Protein AF-A0A516NTL3-F1 (afdb_monomer_lite)

Secondary structure (DSSP, 8-state):
--HHHHHHHHHHHHHHHHHHHHHHHH--HHHHHHHHHHHHHHHHHHHTSTTHHHHHHHHHHHHHHHH-HHHHHHHHHHHHHTHHHHHHTT--HHHHHHHHHHHHHHHHHHHHHHHH--TT--------

pLDDT: mean 85.83, std 13.63, range [46.53, 97.56]

Radius of gyration: 18.34 Å; chains: 1; bounding box: 53×50×44 Å

Foldseek 3Di:
DDPVVLVVLLVVVLVLLVLVVCCVPPDDPVSVVVSVVSSVVSLVVCCVDPNVVLNVLLVVLLVCCQPPVVVLVVVLVVCVVPVVVVVVVVCDVSSVVSNVSSNVSSVVVVVVVVVVCPPPPDPPPPDD

Structure (mmCIF, N/CA/C/O backbone):
data_AF-A0A516NTL3-F1
#
_entry.id   AF-A0A516NTL3-F1
#
loop_
_atom_site.group_PDB
_atom_site.id
_atom_site.type_symbol
_atom_site.label_atom_id
_atom_site.label_alt_id
_atom_site.label_comp_id
_atom_site.label_asym_id
_atom_site.label_entity_id
_atom_site.label_seq_id
_atom_site.pdbx_PDB_ins_code
_atom_site.Cartn_x
_atom_site.Cartn_y
_atom_site.Cartn_z
_atom_site.occupancy
_atom_site.B_iso_or_equiv
_atom_site.auth_seq_id
_atom_site.auth_comp_id
_atom_site.auth_asym_id
_atom_site.auth_atom_id
_atom_site.pdbx_PDB_model_num
ATOM 1 N N . MET A 1 1 ? 10.609 -13.258 -0.586 1.00 82.44 1 MET A N 1
ATOM 2 C CA . MET A 1 1 ? 9.513 -13.632 0.333 1.00 82.44 1 MET A CA 1
ATOM 3 C C . MET A 1 1 ? 8.783 -14.843 -0.236 1.00 82.44 1 MET A C 1
ATOM 5 O O . MET A 1 1 ? 8.655 -14.922 -1.454 1.00 82.44 1 MET A O 1
ATOM 9 N N . HIS A 1 2 ? 8.363 -15.790 0.608 1.00 89.94 2 HIS A N 1
ATOM 10 C CA . HIS A 1 2 ? 7.511 -16.909 0.183 1.00 89.94 2 HIS A CA 1
ATOM 11 C C . HIS A 1 2 ? 6.062 -16.446 0.020 1.00 89.94 2 HIS A C 1
ATOM 13 O O . HIS A 1 2 ? 5.616 -15.576 0.761 1.00 89.94 2 HIS A O 1
ATOM 19 N N . HIS A 1 3 ? 5.329 -17.058 -0.908 1.00 88.25 3 HIS A N 1
ATOM 20 C CA . HIS A 1 3 ? 3.958 -16.664 -1.230 1.00 88.25 3 HIS A CA 1
ATOM 21 C C . HIS A 1 3 ? 3.035 -16.619 0.000 1.00 88.25 3 HIS A C 1
ATOM 23 O O . HIS A 1 3 ? 2.374 -15.615 0.213 1.00 88.25 3 HIS A O 1
ATOM 29 N N . GLU A 1 4 ? 3.092 -17.624 0.878 1.00 90.19 4 GLU A N 1
ATOM 30 C CA . GLU A 1 4 ? 2.285 -17.668 2.111 1.00 90.19 4 GLU A CA 1
ATOM 31 C C . GLU A 1 4 ? 2.557 -16.483 3.053 1.00 90.19 4 GLU A C 1
ATOM 33 O O . GLU A 1 4 ? 1.643 -15.939 3.667 1.00 90.19 4 GLU A O 1
ATOM 38 N N . HIS A 1 5 ? 3.818 -16.045 3.151 1.00 91.12 5 HIS A N 1
ATOM 39 C CA . HIS A 1 5 ? 4.187 -14.900 3.987 1.00 91.12 5 HIS A CA 1
ATOM 40 C C . HIS A 1 5 ? 3.707 -13.587 3.370 1.00 91.12 5 HIS A C 1
ATOM 42 O O . HIS A 1 5 ? 3.307 -12.678 4.091 1.00 91.12 5 HIS A O 1
ATOM 48 N N . GLU A 1 6 ? 3.729 -13.497 2.040 1.00 92.44 6 GLU A N 1
ATOM 49 C CA . GLU A 1 6 ? 3.162 -12.365 1.316 1.00 92.44 6 GLU A CA 1
ATOM 50 C C . GLU A 1 6 ? 1.653 -12.275 1.535 1.00 92.44 6 GLU A C 1
ATOM 52 O O . GLU A 1 6 ? 1.142 -11.206 1.851 1.00 92.44 6 GLU A O 1
ATOM 57 N N . GLU A 1 7 ? 0.933 -13.387 1.393 1.00 91.94 7 GLU A N 1
ATOM 58 C CA . GLU A 1 7 ? -0.515 -13.423 1.584 1.00 91.94 7 GLU A CA 1
ATOM 59 C C . GLU A 1 7 ? -0.908 -13.057 3.015 1.00 91.94 7 GLU A C 1
ATOM 61 O O . GLU A 1 7 ? -1.791 -12.220 3.197 1.00 91.94 7 GLU A O 1
ATOM 66 N N . ALA A 1 8 ? -0.210 -13.601 4.019 1.00 93.00 8 ALA A N 1
ATOM 67 C CA . ALA A 1 8 ? -0.429 -13.248 5.419 1.00 93.00 8 ALA A CA 1
ATOM 68 C C . ALA A 1 8 ? -0.203 -11.749 5.669 1.00 93.00 8 ALA A C 1
ATOM 70 O O . ALA A 1 8 ? -1.061 -11.080 6.238 1.00 93.00 8 ALA A O 1
ATOM 71 N N . MET A 1 9 ? 0.911 -11.201 5.173 1.00 93.88 9 MET A N 1
ATOM 72 C CA . MET A 1 9 ? 1.222 -9.775 5.281 1.00 93.88 9 MET A CA 1
ATOM 73 C C . MET A 1 9 ? 0.124 -8.909 4.650 1.00 93.88 9 MET A C 1
ATOM 75 O O . MET A 1 9 ? -0.340 -7.937 5.242 1.00 93.88 9 MET A O 1
ATOM 79 N N . ARG A 1 10 ? -0.319 -9.264 3.442 1.00 92.69 10 ARG A N 1
ATOM 80 C CA . ARG A 1 10 ? -1.335 -8.508 2.703 1.00 92.69 10 ARG A CA 1
ATOM 81 C C . ARG A 1 10 ? -2.717 -8.608 3.354 1.00 92.69 10 ARG A C 1
ATOM 83 O O . ARG A 1 10 ? -3.443 -7.611 3.366 1.00 92.69 10 ARG A O 1
ATOM 90 N N . ALA A 1 11 ? -3.085 -9.766 3.894 1.00 93.25 11 ALA A N 1
ATOM 91 C CA . ALA A 1 11 ? -4.332 -9.942 4.634 1.00 93.25 11 ALA A CA 1
ATOM 92 C C . ALA A 1 11 ? -4.341 -9.069 5.895 1.00 93.25 11 ALA A C 1
ATOM 94 O O . ALA A 1 11 ? -5.235 -8.246 6.069 1.00 93.25 11 ALA A O 1
ATOM 95 N N . GLU A 1 12 ? -3.283 -9.150 6.701 1.00 93.25 12 GLU A N 1
ATOM 96 C CA . GLU A 1 12 ? -3.182 -8.383 7.943 1.00 93.25 12 GLU A CA 1
ATOM 97 C C . GLU A 1 12 ? -3.095 -6.873 7.706 1.00 93.25 12 GLU A C 1
ATOM 99 O O . GLU A 1 12 ? -3.652 -6.099 8.482 1.00 93.25 12 GLU A O 1
ATOM 104 N N . PHE A 1 13 ? -2.470 -6.432 6.610 1.00 92.25 13 PHE A N 1
ATOM 105 C CA . PHE A 1 13 ? -2.524 -5.029 6.201 1.00 92.25 13 PHE A CA 1
ATOM 106 C C . PHE A 1 13 ? -3.964 -4.568 5.945 1.00 92.25 13 PHE A C 1
ATOM 108 O O . PHE A 1 13 ? -4.373 -3.502 6.402 1.00 92.25 13 PHE A O 1
ATOM 115 N N . SER A 1 14 ? -4.751 -5.383 5.238 1.00 91.75 14 SER A N 1
ATOM 116 C CA . SER A 1 14 ? -6.156 -5.070 4.953 1.00 91.75 14 SER A CA 1
ATOM 117 C C . SER A 1 14 ? -6.972 -4.989 6.246 1.00 91.75 14 SER A C 1
ATOM 119 O O . SER A 1 14 ? -7.752 -4.051 6.416 1.00 91.75 14 SER A O 1
ATOM 121 N N . ASP A 1 15 ? -6.723 -5.901 7.189 1.00 89.44 15 ASP A N 1
ATOM 122 C CA . ASP A 1 15 ? -7.352 -5.893 8.512 1.00 89.44 15 ASP A CA 1
ATOM 123 C C . ASP A 1 15 ? -6.973 -4.643 9.321 1.00 89.44 15 ASP A C 1
ATOM 125 O O . ASP A 1 15 ? -7.845 -4.021 9.930 1.00 89.44 15 ASP A O 1
ATOM 129 N N . CYS A 1 16 ? -5.702 -4.217 9.292 1.00 86.69 16 CYS A N 1
ATOM 130 C CA . CYS A 1 16 ? -5.252 -2.989 9.960 1.00 86.69 16 CYS A CA 1
ATOM 131 C C . CYS A 1 16 ? -6.024 -1.758 9.471 1.00 86.69 16 CYS A C 1
ATOM 133 O O . CYS A 1 16 ? -6.473 -0.936 10.278 1.00 86.69 16 CYS A O 1
ATOM 135 N N . ILE A 1 17 ? -6.187 -1.624 8.152 1.00 87.12 17 ILE A N 1
ATOM 136 C CA . ILE A 1 17 ? -6.899 -0.485 7.567 1.00 87.12 17 ILE A CA 1
ATOM 137 C C . ILE A 1 17 ? -8.401 -0.567 7.859 1.00 87.12 17 ILE A C 1
ATOM 139 O O . ILE A 1 17 ? -8.995 0.432 8.263 1.00 87.12 17 ILE A O 1
ATOM 143 N N . ALA A 1 18 ? -9.009 -1.752 7.751 1.00 85.31 18 ALA A N 1
ATOM 144 C CA . ALA A 1 18 ? -10.419 -1.950 8.079 1.00 85.31 18 ALA A CA 1
ATOM 145 C C . ALA A 1 18 ? -10.731 -1.599 9.547 1.00 85.31 18 ALA A C 1
ATOM 147 O O . ALA A 1 18 ? -11.709 -0.900 9.824 1.00 85.31 18 ALA A O 1
ATOM 148 N N . LEU A 1 19 ? -9.871 -2.018 10.483 1.00 83.31 19 LEU A N 1
ATOM 149 C CA . LEU A 1 19 ? -9.974 -1.656 11.900 1.00 83.31 19 LEU A CA 1
ATOM 150 C C . LEU A 1 19 ? -9.827 -0.142 12.107 1.00 83.31 19 LEU A C 1
ATOM 152 O O . LEU A 1 19 ? -10.618 0.464 12.831 1.00 83.31 19 LEU A O 1
ATOM 156 N N . SER A 1 20 ? -8.878 0.488 11.412 1.00 77.44 20 SER A N 1
ATOM 157 C CA . SER A 1 20 ? -8.673 1.943 11.466 1.00 77.44 20 SER A CA 1
ATOM 158 C C . SER A 1 20 ? -9.860 2.739 10.901 1.00 77.44 20 SER A C 1
ATOM 160 O O . SER A 1 20 ? -10.123 3.862 11.323 1.00 77.44 20 SER A O 1
ATOM 162 N N . TRP A 1 21 ? -10.625 2.184 9.959 1.00 76.81 21 TRP A N 1
ATOM 163 C CA . TRP A 1 21 ? -11.870 2.815 9.501 1.00 76.81 21 TRP A CA 1
ATOM 164 C C . TRP A 1 21 ? -13.027 2.607 10.468 1.00 76.81 21 TRP A C 1
ATOM 166 O O . TRP A 1 21 ? -13.893 3.478 10.582 1.00 76.81 21 TRP A O 1
ATOM 176 N N . HIS A 1 22 ? -13.064 1.463 11.153 1.00 72.38 22 HIS A N 1
ATOM 177 C CA . HIS A 1 22 ? -14.077 1.200 12.166 1.00 72.38 22 HIS A CA 1
ATOM 178 C C . HIS A 1 22 ? -14.017 2.250 13.285 1.00 72.38 22 HIS A C 1
ATOM 180 O O . HIS A 1 22 ? -15.063 2.780 13.669 1.00 72.38 22 HIS A O 1
ATOM 186 N N . THR A 1 23 ? -12.814 2.633 13.738 1.00 72.56 23 THR A N 1
ATOM 187 C CA . THR A 1 23 ? -12.657 3.731 14.710 1.00 72.56 23 THR A CA 1
ATOM 188 C C . THR A 1 23 ? -13.150 5.063 14.165 1.00 72.56 23 THR A C 1
ATOM 190 O O . THR A 1 23 ? -13.938 5.741 14.818 1.00 72.56 23 THR A O 1
ATOM 193 N N . MET A 1 24 ? -12.775 5.419 12.932 1.00 68.31 24 MET A N 1
ATOM 194 C CA . MET A 1 24 ? -13.207 6.680 12.317 1.00 68.31 24 MET A CA 1
ATOM 195 C C . MET A 1 24 ? -14.738 6.810 12.224 1.00 68.31 24 MET A C 1
ATOM 197 O O . MET A 1 24 ? -15.265 7.922 12.249 1.00 68.31 24 MET A O 1
ATOM 201 N N . ARG A 1 25 ? -15.465 5.692 12.106 1.00 68.31 25 ARG A N 1
ATOM 202 C CA . ARG A 1 25 ? -16.919 5.692 11.890 1.00 68.31 25 ARG A CA 1
ATOM 203 C C . ARG A 1 25 ? -17.763 5.481 13.142 1.00 68.31 25 ARG A C 1
ATOM 205 O O . ARG A 1 25 ? -18.878 6.002 13.185 1.00 68.31 25 ARG A O 1
ATOM 212 N N . HIS A 1 26 ? -17.304 4.677 14.103 1.00 64.44 26 HIS A N 1
ATOM 213 C CA . HIS A 1 26 ? -18.215 4.067 15.078 1.00 64.44 26 HIS A CA 1
ATOM 214 C C . HIS A 1 26 ? -17.701 3.985 16.526 1.00 64.44 26 HIS A C 1
ATOM 216 O O . HIS A 1 26 ? -18.455 3.501 17.369 1.00 64.44 26 HIS A O 1
ATOM 222 N N . SER A 1 27 ? -16.480 4.425 16.856 1.00 62.03 27 SER A N 1
ATOM 223 C CA . SER A 1 27 ? -15.888 4.087 18.162 1.00 62.03 27 SER A CA 1
ATOM 224 C C . SER A 1 27 ? -16.119 5.098 19.291 1.00 62.03 27 SER A C 1
ATOM 226 O O . SER A 1 27 ? -16.145 6.317 19.105 1.00 62.03 27 SER A O 1
ATOM 228 N N . THR A 1 28 ? -16.232 4.555 20.508 1.00 62.56 28 THR A N 1
ATOM 229 C CA . THR A 1 28 ? -15.981 5.280 21.761 1.00 62.56 28 THR A CA 1
ATOM 230 C C . THR A 1 28 ? -14.470 5.343 22.047 1.00 62.56 28 THR A C 1
ATOM 232 O O . THR A 1 28 ? -13.683 4.663 21.395 1.00 62.56 28 THR A O 1
ATOM 235 N N . THR A 1 29 ? -14.023 6.145 23.023 1.00 65.38 29 THR A N 1
ATOM 236 C CA . THR A 1 29 ? -12.584 6.307 23.332 1.00 65.38 29 THR A CA 1
ATOM 237 C C . THR A 1 29 ? -11.874 4.989 23.676 1.00 65.38 29 THR A C 1
ATOM 239 O O . THR A 1 29 ? -10.740 4.799 23.255 1.00 65.38 29 THR A O 1
ATOM 242 N N . ILE A 1 30 ? -12.538 4.067 24.384 1.00 63.19 30 ILE A N 1
ATOM 243 C CA . ILE A 1 30 ? -11.951 2.777 24.798 1.00 63.19 30 ILE A CA 1
ATOM 244 C C . ILE A 1 30 ? -11.752 1.847 23.591 1.00 63.19 30 ILE A C 1
ATOM 246 O O . ILE A 1 30 ? -10.699 1.229 23.460 1.00 63.19 30 ILE A O 1
ATOM 250 N N . ASP A 1 31 ? -12.721 1.811 22.674 1.00 74.56 31 ASP A N 1
ATOM 251 C CA . ASP A 1 31 ? -12.628 1.022 21.438 1.00 74.56 31 ASP A CA 1
ATOM 252 C C . ASP A 1 31 ? -11.483 1.522 20.532 1.00 74.56 31 ASP A C 1
ATOM 254 O O . ASP A 1 31 ? -10.850 0.743 19.820 1.00 74.56 31 ASP A O 1
ATOM 258 N N . THR A 1 32 ? -11.188 2.828 20.566 1.00 77.00 32 THR A N 1
ATOM 259 C CA . THR A 1 32 ? -10.079 3.424 19.807 1.00 77.00 32 THR A CA 1
ATOM 260 C C . THR A 1 32 ? -8.715 2.968 20.328 1.00 77.00 32 THR A C 1
ATOM 262 O O . THR A 1 32 ? -7.859 2.609 19.520 1.00 77.00 32 THR A O 1
ATOM 265 N N . ASP A 1 33 ? -8.512 2.927 21.648 1.00 81.62 33 ASP A N 1
ATOM 266 C CA . ASP A 1 33 ? -7.234 2.508 22.242 1.00 81.62 33 ASP A CA 1
ATOM 267 C C . ASP A 1 33 ? -6.928 1.026 21.964 1.00 81.62 33 ASP A C 1
ATOM 269 O O . ASP A 1 33 ? -5.790 0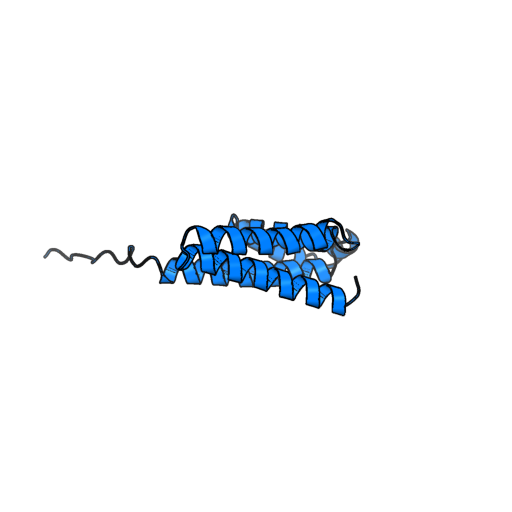.680 21.636 1.00 81.62 33 ASP A O 1
ATOM 273 N N . GLU A 1 34 ? -7.937 0.150 22.029 1.00 82.31 34 GLU A N 1
ATOM 274 C CA . GLU A 1 34 ? -7.782 -1.277 21.717 1.00 82.31 34 GLU A CA 1
ATOM 275 C C . GLU A 1 34 ? -7.431 -1.499 20.239 1.00 82.31 34 GLU A C 1
ATOM 277 O O . GLU A 1 34 ? -6.507 -2.250 19.912 1.00 82.31 34 GLU A O 1
ATOM 282 N N . ILE A 1 35 ? -8.110 -0.789 19.335 1.00 81.75 35 ILE A N 1
ATOM 283 C CA . ILE A 1 35 ? -7.821 -0.865 17.901 1.00 81.75 35 ILE A CA 1
ATOM 284 C C . ILE A 1 35 ? -6.418 -0.329 17.597 1.00 81.75 35 ILE A C 1
ATOM 286 O O . ILE A 1 35 ? -5.674 -0.953 16.838 1.00 81.75 35 ILE A O 1
ATOM 290 N N . HIS A 1 36 ? -6.013 0.778 18.222 1.00 82.56 36 HIS A N 1
ATOM 291 C CA . HIS A 1 36 ? -4.666 1.325 18.064 1.00 82.56 36 HIS A CA 1
ATOM 292 C C . HIS A 1 36 ? -3.597 0.352 18.572 1.00 82.56 36 HIS A C 1
ATOM 294 O O . HIS A 1 36 ? -2.585 0.148 17.899 1.00 82.56 36 HIS A O 1
ATOM 300 N N . ALA A 1 37 ? -3.824 -0.286 19.725 1.00 86.50 37 ALA A N 1
ATOM 301 C CA . ALA A 1 37 ? -2.922 -1.303 20.253 1.00 86.50 37 ALA A CA 1
ATOM 302 C C . ALA A 1 37 ? -2.780 -2.485 19.283 1.00 86.50 37 ALA A C 1
ATOM 3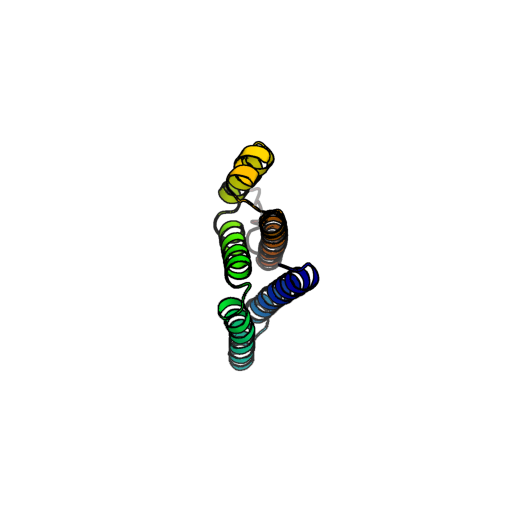04 O O . ALA A 1 37 ? -1.663 -2.941 19.035 1.00 86.50 37 ALA A O 1
ATOM 305 N N . ARG A 1 38 ? -3.889 -2.933 18.680 1.00 86.19 38 ARG A N 1
ATOM 306 C CA . ARG A 1 38 ? -3.891 -4.050 17.730 1.00 86.19 38 ARG A CA 1
ATOM 307 C C . ARG A 1 38 ? -3.175 -3.723 16.420 1.00 86.19 38 ARG A C 1
ATOM 309 O O . ARG A 1 38 ? -2.384 -4.530 15.940 1.00 86.19 38 ARG A O 1
ATOM 316 N N . VAL A 1 39 ? -3.414 -2.537 15.861 1.00 86.44 39 VAL A N 1
ATOM 317 C CA . VAL A 1 39 ? -2.704 -2.064 14.661 1.00 86.44 39 VAL A CA 1
ATOM 318 C C . VAL A 1 39 ? -1.203 -1.950 14.940 1.00 86.44 39 VAL A C 1
ATOM 320 O O . VAL A 1 39 ? -0.396 -2.411 14.136 1.00 86.44 39 VAL A O 1
ATOM 323 N N . ASN A 1 40 ? -0.820 -1.412 16.101 1.00 87.50 40 ASN A N 1
ATOM 324 C CA . ASN A 1 40 ? 0.584 -1.300 16.495 1.00 87.50 40 ASN A CA 1
ATOM 325 C C . ASN A 1 40 ? 1.249 -2.673 16.699 1.00 87.50 40 ASN A C 1
ATOM 327 O O . ASN A 1 40 ? 2.403 -2.852 16.327 1.00 87.50 40 ASN A O 1
ATOM 331 N N . GLU A 1 41 ? 0.539 -3.662 17.250 1.00 89.94 41 GLU A N 1
ATOM 332 C CA . GLU A 1 41 ? 1.047 -5.035 17.379 1.00 89.94 41 GLU A CA 1
ATOM 333 C C . GLU A 1 41 ? 1.393 -5.640 16.008 1.00 89.94 41 GLU A C 1
ATOM 335 O O . GLU A 1 41 ? 2.478 -6.202 15.830 1.00 89.94 41 GLU A O 1
ATOM 340 N N . TYR A 1 42 ? 0.498 -5.492 15.026 1.00 86.56 42 TYR A N 1
ATOM 341 C CA . TYR A 1 42 ? 0.738 -5.964 13.664 1.00 86.56 42 TYR A CA 1
ATOM 342 C C . TYR A 1 42 ? 1.906 -5.234 12.999 1.00 86.56 42 TYR A C 1
ATOM 344 O O . TYR A 1 42 ? 2.794 -5.888 12.446 1.00 86.56 42 TYR A O 1
ATOM 352 N N . ASP A 1 43 ? 1.944 -3.907 13.111 1.00 88.25 43 ASP A N 1
ATOM 353 C CA . ASP A 1 43 ? 3.009 -3.082 12.544 1.00 88.25 43 ASP A CA 1
ATOM 354 C C . ASP A 1 43 ? 4.381 -3.444 13.139 1.00 88.25 43 ASP A C 1
ATOM 356 O O . ASP A 1 43 ? 5.320 -3.755 12.405 1.00 88.25 43 ASP A O 1
ATOM 360 N N . GLN A 1 44 ? 4.484 -3.544 14.469 1.00 90.44 44 GLN A N 1
ATOM 361 C CA . GLN A 1 44 ? 5.713 -3.946 15.164 1.00 90.44 44 GLN A CA 1
ATOM 362 C C . GLN A 1 44 ? 6.199 -5.334 14.745 1.00 90.44 44 GLN A C 1
ATOM 364 O O . GLN A 1 44 ? 7.398 -5.545 14.527 1.00 90.44 44 GLN A O 1
ATOM 369 N N . ARG A 1 45 ? 5.286 -6.302 14.617 1.00 92.88 45 ARG A N 1
ATOM 370 C CA . ARG A 1 45 ? 5.645 -7.673 14.238 1.00 92.88 45 ARG A CA 1
ATOM 371 C C . ARG A 1 45 ? 6.237 -7.737 12.832 1.00 92.88 45 ARG A C 1
ATOM 373 O O . ARG A 1 45 ? 7.241 -8.420 12.633 1.00 92.88 45 ARG A O 1
ATOM 380 N N . TRP A 1 46 ? 5.655 -7.031 11.865 1.00 93.62 46 TRP A N 1
ATOM 381 C CA . TRP A 1 46 ? 6.183 -7.027 10.500 1.00 93.62 46 TRP A CA 1
ATOM 382 C C . TRP A 1 46 ? 7.453 -6.191 10.362 1.00 93.62 46 TRP A C 1
ATOM 384 O O . TRP A 1 46 ? 8.387 -6.627 9.689 1.00 93.62 46 TRP A O 1
ATOM 394 N N . GLN A 1 47 ? 7.537 -5.047 11.047 1.00 91.31 47 GLN A N 1
ATOM 395 C CA . GLN A 1 47 ? 8.725 -4.187 11.030 1.00 91.31 47 GLN A CA 1
ATOM 396 C C . GLN A 1 47 ? 9.954 -4.825 11.687 1.00 91.31 47 GLN A C 1
ATOM 398 O O . GLN A 1 47 ? 11.079 -4.565 11.264 1.00 91.31 47 GLN A O 1
ATOM 403 N N . SER A 1 48 ? 9.764 -5.663 12.707 1.00 91.62 48 SER A N 1
ATOM 404 C CA . SER A 1 48 ? 10.863 -6.394 13.359 1.00 91.62 48 SER A CA 1
ATOM 405 C C . SER A 1 48 ? 11.211 -7.721 12.670 1.00 91.62 48 SER A C 1
ATOM 407 O O . SER A 1 48 ? 12.222 -8.345 12.999 1.00 91.62 48 SER A O 1
ATOM 409 N N . GLY A 1 49 ? 10.392 -8.158 11.710 1.00 91.19 49 GLY A N 1
ATOM 410 C CA . GLY A 1 49 ? 10.533 -9.435 11.020 1.00 91.19 49 GLY A CA 1
ATOM 411 C C . GLY A 1 49 ? 11.440 -9.406 9.779 1.00 91.19 49 GLY A C 1
ATOM 412 O O . GLY A 1 49 ? 11.876 -8.352 9.313 1.00 91.19 49 GLY A O 1
ATOM 413 N N . PRO A 1 50 ? 11.680 -10.575 9.154 1.00 91.00 50 PRO A N 1
ATOM 414 C CA . PRO A 1 50 ? 12.520 -10.713 7.954 1.00 91.00 50 PRO A CA 1
ATOM 415 C C . PRO A 1 50 ? 11.922 -10.073 6.686 1.00 91.00 50 PRO A C 1
ATOM 417 O O . PRO A 1 50 ? 12.548 -10.094 5.627 1.00 91.00 50 PRO A O 1
ATOM 420 N N . HIS A 1 51 ? 10.704 -9.540 6.779 1.00 92.81 51 HIS A N 1
ATOM 421 C CA . HIS A 1 51 ? 9.916 -8.981 5.680 1.00 92.81 51 HIS A CA 1
ATOM 422 C C . HIS A 1 51 ? 9.546 -7.508 5.904 1.00 92.81 51 HIS A C 1
ATOM 424 O O . HIS A 1 51 ? 8.645 -6.969 5.262 1.00 92.81 51 HIS A O 1
ATOM 430 N N . ALA A 1 52 ? 10.269 -6.840 6.807 1.00 93.12 52 ALA A N 1
ATOM 431 C CA . ALA A 1 52 ? 10.059 -5.438 7.145 1.00 93.12 52 ALA A CA 1
ATOM 432 C C . ALA A 1 52 ? 10.127 -4.511 5.924 1.00 93.12 52 ALA A C 1
ATOM 434 O O . ALA A 1 52 ? 9.400 -3.525 5.847 1.00 93.12 52 ALA A O 1
ATOM 435 N N . ARG A 1 53 ? 10.978 -4.825 4.938 1.00 93.94 53 ARG A N 1
ATOM 436 C CA . ARG A 1 53 ? 11.106 -4.018 3.719 1.00 93.94 53 ARG A CA 1
ATOM 437 C C . ARG A 1 53 ? 9.831 -4.061 2.880 1.00 93.94 53 ARG A C 1
ATOM 439 O O . ARG A 1 53 ? 9.388 -3.017 2.409 1.00 93.94 53 ARG A O 1
ATOM 446 N N . GLU A 1 54 ? 9.265 -5.245 2.680 1.00 94.94 54 GLU A N 1
ATOM 447 C CA . GLU A 1 54 ? 8.027 -5.431 1.926 1.00 94.94 54 GLU A CA 1
ATOM 448 C C . GLU A 1 54 ? 6.826 -4.813 2.651 1.00 94.94 54 GLU A C 1
ATOM 450 O O . GLU A 1 54 ? 6.005 -4.159 2.006 1.00 94.94 54 GLU A O 1
ATOM 455 N N . TRP A 1 55 ? 6.771 -4.941 3.981 1.00 95.12 55 TRP A N 1
ATOM 456 C CA . TRP A 1 55 ? 5.755 -4.289 4.810 1.00 95.12 55 TRP A CA 1
ATOM 457 C C . TRP A 1 55 ? 5.824 -2.765 4.706 1.00 95.12 55 TRP A C 1
ATOM 459 O O . TRP A 1 55 ? 4.846 -2.121 4.334 1.00 95.12 55 TRP A O 1
ATOM 469 N N . ASN A 1 56 ? 7.007 -2.185 4.928 1.00 95.06 56 ASN A N 1
ATOM 470 C CA . ASN A 1 56 ? 7.213 -0.739 4.832 1.00 95.06 56 ASN A CA 1
ATOM 471 C C . ASN A 1 56 ? 6.880 -0.209 3.436 1.00 95.06 56 ASN A C 1
ATOM 473 O O . ASN A 1 56 ? 6.311 0.873 3.306 1.00 95.06 56 ASN A O 1
ATOM 477 N N . PHE A 1 57 ? 7.204 -0.975 2.390 1.00 96.31 57 PHE A N 1
ATOM 478 C CA . PHE A 1 57 ? 6.829 -0.619 1.028 1.00 96.31 57 PHE A CA 1
ATOM 479 C C . PHE A 1 57 ? 5.306 -0.579 0.850 1.00 96.31 57 PHE A C 1
ATOM 481 O O . PHE A 1 57 ? 4.802 0.361 0.246 1.00 96.31 57 PHE A O 1
ATOM 488 N N . LEU A 1 58 ? 4.567 -1.562 1.372 1.00 96.31 58 LEU A N 1
ATOM 489 C CA . LEU A 1 58 ? 3.103 -1.580 1.304 1.00 96.31 58 LEU A CA 1
ATOM 490 C C . LEU A 1 58 ? 2.480 -0.401 2.072 1.00 96.31 58 LEU A C 1
ATOM 492 O O . LEU A 1 58 ? 1.603 0.274 1.532 1.00 96.31 58 LEU A O 1
ATOM 496 N N . CYS A 1 59 ? 2.974 -0.097 3.276 1.00 94.31 59 CYS A N 1
ATOM 497 C CA . CYS A 1 59 ? 2.538 1.064 4.059 1.00 94.31 59 CYS A CA 1
ATOM 498 C C . CYS A 1 59 ? 2.798 2.393 3.329 1.00 94.31 59 CYS A C 1
ATOM 500 O O . CYS A 1 59 ? 1.924 3.265 3.286 1.00 94.31 59 CYS A O 1
ATOM 502 N N . ALA A 1 60 ? 3.980 2.543 2.722 1.00 95.81 60 ALA A N 1
ATOM 503 C CA . ALA A 1 60 ?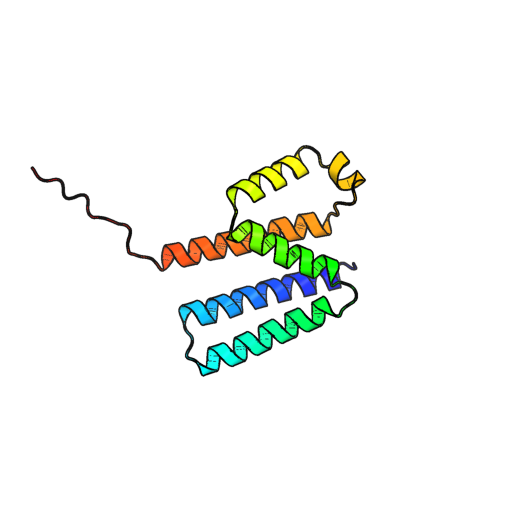 4.330 3.721 1.933 1.00 95.81 60 ALA A CA 1
ATOM 504 C C . ALA A 1 60 ? 3.449 3.835 0.682 1.00 95.81 60 ALA A C 1
ATOM 506 O O . ALA A 1 60 ? 2.837 4.872 0.463 1.00 95.81 60 ALA A O 1
ATOM 507 N N . ALA A 1 61 ? 3.287 2.742 -0.070 1.00 97.00 61 ALA A N 1
ATOM 508 C CA . ALA A 1 61 ? 2.418 2.688 -1.241 1.00 97.00 61 ALA A CA 1
ATOM 509 C C . ALA A 1 61 ? 0.971 3.077 -0.906 1.00 97.00 61 ALA A C 1
ATOM 511 O O . ALA A 1 61 ? 0.331 3.795 -1.672 1.00 97.00 61 ALA A O 1
ATOM 512 N N . TYR A 1 62 ? 0.444 2.615 0.231 1.00 96.31 62 TYR A N 1
ATOM 513 C CA . TYR A 1 62 ? -0.875 3.023 0.713 1.00 96.31 62 TYR A CA 1
ATOM 514 C C . TYR A 1 62 ? -0.942 4.520 1.007 1.00 96.31 62 TYR A C 1
ATOM 516 O O . TYR A 1 62 ? -1.872 5.184 0.553 1.00 96.31 62 TYR A O 1
ATOM 524 N N . THR A 1 63 ? 0.054 5.050 1.716 1.00 94.88 63 THR A N 1
ATOM 525 C CA . THR A 1 63 ? 0.142 6.480 2.039 1.00 94.88 63 THR A CA 1
ATOM 526 C C . THR A 1 63 ? 0.187 7.327 0.767 1.00 94.88 63 THR A C 1
ATOM 528 O O . THR A 1 63 ? -0.604 8.257 0.632 1.00 94.88 63 THR A O 1
ATOM 531 N N . ASP A 1 64 ? 1.012 6.945 -0.209 1.00 97.38 64 ASP A N 1
ATOM 532 C CA . ASP A 1 64 ? 1.104 7.615 -1.508 1.00 97.38 64 ASP A CA 1
ATOM 533 C C . ASP A 1 64 ? -0.243 7.594 -2.239 1.00 97.38 64 ASP A C 1
ATOM 535 O O . ASP A 1 64 ? -0.741 8.631 -2.673 1.00 9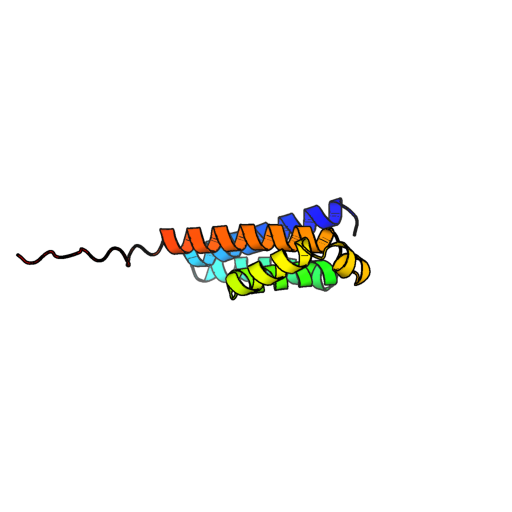7.38 64 ASP A O 1
ATOM 539 N N . TRP A 1 65 ? -0.896 6.430 -2.321 1.00 97.25 65 TRP A N 1
ATOM 540 C CA . TRP A 1 65 ? -2.203 6.319 -2.968 1.00 97.25 65 TRP A CA 1
ATOM 541 C C . TRP A 1 65 ? -3.304 7.102 -2.261 1.00 97.25 65 TRP A C 1
ATOM 543 O O . TRP A 1 65 ? -4.234 7.564 -2.934 1.00 97.25 65 TRP A O 1
ATOM 553 N N . ARG A 1 66 ? -3.245 7.213 -0.933 1.00 94.00 66 ARG A N 1
ATOM 554 C CA . ARG A 1 66 ? -4.205 7.968 -0.128 1.00 94.00 66 ARG A CA 1
ATOM 555 C C . ARG A 1 66 ? -4.016 9.470 -0.326 1.00 94.00 66 ARG A C 1
ATOM 557 O O . ARG A 1 66 ? -4.989 10.151 -0.653 1.00 94.00 66 ARG A O 1
ATOM 564 N N . ASP A 1 67 ? -2.781 9.947 -0.187 1.00 94.94 67 ASP A N 1
ATOM 565 C CA . ASP A 1 67 ? -2.455 11.371 -0.073 1.00 94.94 67 ASP A CA 1
ATOM 566 C C . ASP A 1 67 ? -2.171 12.024 -1.440 1.00 94.94 67 ASP A C 1
ATOM 568 O O . ASP A 1 67 ? -2.527 13.183 -1.655 1.00 94.94 67 ASP A O 1
ATOM 572 N N . TYR A 1 68 ? -1.612 11.272 -2.397 1.00 96.19 68 TYR A N 1
ATOM 573 C CA . TYR A 1 68 ? -1.170 11.757 -3.714 1.00 96.19 68 TYR A CA 1
ATOM 574 C C . TYR A 1 68 ? -1.644 10.879 -4.895 1.00 96.19 68 TYR A C 1
ATOM 576 O O . TYR A 1 68 ? -0.852 10.543 -5.780 1.00 96.19 68 TYR A O 1
ATOM 584 N N . PRO A 1 69 ? -2.942 10.526 -4.997 1.00 95.12 69 PRO A N 1
ATOM 585 C CA . PRO A 1 69 ? -3.422 9.513 -5.943 1.00 95.12 69 PRO A CA 1
ATOM 586 C C . PRO A 1 69 ? -3.094 9.769 -7.415 1.00 95.12 69 PRO A C 1
ATOM 588 O O . PRO A 1 69 ? -2.883 8.817 -8.163 1.00 95.12 69 PRO A O 1
ATOM 591 N N . GLU A 1 70 ? -3.093 11.026 -7.858 1.00 96.31 70 GLU A N 1
ATOM 592 C CA . GLU A 1 70 ? -2.809 11.362 -9.256 1.00 96.31 70 GLU A CA 1
ATOM 593 C C . GLU A 1 70 ? -1.333 11.163 -9.604 1.00 96.31 70 GLU A C 1
ATOM 595 O O . GLU A 1 70 ? -1.014 10.651 -10.678 1.00 96.31 70 GLU A O 1
ATOM 600 N N . ASP A 1 71 ? -0.431 11.534 -8.699 1.00 96.75 71 ASP A N 1
ATOM 601 C CA . ASP A 1 71 ? 1.006 11.396 -8.914 1.00 96.75 71 ASP A CA 1
ATOM 602 C C . ASP A 1 71 ? 1.439 9.940 -8.771 1.00 96.75 71 ASP A C 1
ATOM 604 O O . ASP A 1 71 ? 2.186 9.437 -9.615 1.00 96.75 71 ASP A O 1
ATOM 608 N N . THR A 1 72 ? 0.876 9.213 -7.803 1.00 96.88 72 THR A N 1
ATOM 609 C CA . THR A 1 72 ? 1.073 7.764 -7.697 1.00 96.88 72 THR A CA 1
ATOM 610 C C . THR A 1 72 ? 0.549 7.044 -8.938 1.00 96.88 72 THR A C 1
ATOM 612 O O . THR A 1 72 ? 1.215 6.147 -9.445 1.00 96.88 72 THR A O 1
ATOM 615 N N . ALA A 1 73 ? -0.594 7.454 -9.502 1.00 96.94 73 ALA A N 1
ATOM 616 C CA . ALA A 1 73 ? -1.104 6.862 -10.739 1.00 96.94 73 ALA A CA 1
ATOM 617 C C . ALA A 1 73 ? -0.165 7.078 -11.934 1.00 96.94 73 ALA A C 1
ATOM 619 O O . ALA A 1 73 ? 0.043 6.143 -12.710 1.00 96.94 73 ALA A O 1
ATOM 620 N N . LYS A 1 74 ? 0.425 8.273 -12.074 1.00 97.56 74 LYS A N 1
ATOM 621 C CA . LYS A 1 74 ? 1.440 8.546 -13.107 1.00 97.56 74 LYS A CA 1
ATOM 622 C C . LYS A 1 74 ? 2.676 7.671 -12.909 1.00 97.56 74 LYS A C 1
ATOM 624 O O . LYS A 1 74 ? 3.151 7.091 -13.879 1.00 97.56 74 LYS A O 1
ATOM 629 N N . LEU A 1 75 ? 3.152 7.532 -11.670 1.00 95.25 75 LEU A N 1
ATOM 630 C CA . LEU A 1 75 ? 4.285 6.666 -11.341 1.00 95.25 75 LEU A CA 1
ATOM 631 C C . LEU A 1 75 ? 4.003 5.201 -11.700 1.00 95.25 75 LEU A C 1
ATOM 633 O O . LEU A 1 75 ? 4.833 4.558 -12.330 1.00 95.25 75 LEU A O 1
ATOM 637 N N . VAL A 1 76 ? 2.829 4.666 -11.344 1.00 96.12 76 VAL A N 1
ATOM 638 C CA . VAL A 1 76 ? 2.468 3.283 -11.702 1.00 96.12 76 VAL A CA 1
ATOM 639 C C . VAL A 1 76 ? 2.372 3.105 -13.217 1.00 96.12 76 VAL A C 1
ATOM 641 O O . VAL A 1 76 ? 2.852 2.101 -13.737 1.00 96.12 76 VAL A O 1
ATOM 644 N N . ALA A 1 77 ? 1.808 4.078 -13.936 1.00 96.69 77 ALA A N 1
ATOM 645 C CA . ALA A 1 77 ? 1.761 4.040 -15.395 1.00 96.69 77 ALA A CA 1
ATOM 646 C C . ALA A 1 77 ? 3.166 4.054 -16.028 1.00 96.69 77 ALA A C 1
ATOM 648 O O . ALA A 1 77 ? 3.399 3.328 -16.992 1.00 96.69 77 ALA A O 1
ATOM 649 N N . ASP A 1 78 ? 4.099 4.832 -15.474 1.00 96.56 78 ASP A N 1
ATOM 650 C CA . ASP A 1 78 ? 5.502 4.860 -15.905 1.00 96.56 78 ASP A CA 1
ATOM 651 C C . ASP A 1 78 ? 6.209 3.518 -15.644 1.00 96.56 78 ASP A C 1
ATOM 653 O O . ASP A 1 78 ? 6.861 2.971 -16.535 1.00 96.56 78 ASP A O 1
ATOM 657 N N . ILE A 1 79 ? 5.992 2.926 -14.463 1.00 94.44 79 ILE A N 1
ATOM 658 C CA . ILE A 1 79 ? 6.499 1.590 -14.116 1.00 94.44 79 ILE A CA 1
ATOM 659 C C . ILE A 1 79 ? 5.984 0.532 -15.095 1.00 94.44 79 ILE A C 1
ATOM 661 O O . ILE A 1 79 ? 6.756 -0.310 -15.555 1.00 94.44 79 ILE A O 1
ATOM 665 N N . ASP A 1 80 ? 4.693 0.567 -15.427 1.00 93.88 80 ASP A N 1
ATOM 666 C CA . ASP A 1 80 ? 4.085 -0.394 -16.348 1.00 93.88 80 ASP A CA 1
ATOM 667 C C . ASP A 1 80 ? 4.595 -0.204 -17.790 1.00 93.88 80 ASP A C 1
ATOM 669 O O . ASP A 1 80 ? 4.829 -1.191 -18.493 1.00 93.88 80 ASP A O 1
ATOM 673 N N . ALA A 1 81 ? 4.822 1.041 -18.223 1.00 96.12 81 ALA A N 1
ATOM 674 C CA . ALA A 1 81 ? 5.367 1.359 -19.545 1.00 96.12 81 ALA A CA 1
ATOM 675 C C . ALA A 1 81 ? 6.846 0.960 -19.704 1.00 96.12 81 ALA A C 1
ATOM 677 O O . ALA A 1 81 ? 7.272 0.604 -20.804 1.00 96.12 81 ALA A O 1
ATOM 678 N N . HIS A 1 82 ? 7.614 0.983 -18.612 1.00 95.12 82 HIS A N 1
ATOM 679 C CA . HIS A 1 82 ? 9.054 0.710 -18.586 1.00 95.12 82 HIS A CA 1
ATOM 680 C C . HIS A 1 82 ? 9.405 -0.488 -17.691 1.00 95.12 82 HIS A C 1
ATOM 682 O O . HIS A 1 82 ? 10.407 -0.485 -16.969 1.00 95.12 82 HIS A O 1
ATOM 688 N N . ARG A 1 83 ? 8.565 -1.532 -17.720 1.00 91.50 83 ARG A N 1
ATOM 689 C CA . ARG A 1 83 ? 8.642 -2.667 -16.785 1.00 91.50 83 ARG A CA 1
ATOM 690 C C . ARG A 1 83 ? 10.012 -3.344 -16.753 1.00 91.50 83 ARG A C 1
ATOM 692 O O . ARG A 1 83 ? 10.462 -3.744 -15.685 1.00 91.50 83 ARG A O 1
ATOM 699 N N . ASP A 1 84 ? 10.673 -3.487 -17.895 1.00 93.31 84 ASP A N 1
ATOM 700 C CA . ASP A 1 84 ? 12.006 -4.084 -18.011 1.00 93.31 84 ASP A CA 1
ATOM 701 C C . ASP A 1 84 ? 13.085 -3.243 -17.316 1.00 93.31 84 ASP A C 1
ATOM 703 O O . ASP A 1 84 ? 13.927 -3.795 -16.605 1.00 93.31 84 ASP A O 1
ATOM 707 N N . VAL A 1 85 ? 13.018 -1.916 -17.451 1.00 94.31 85 VAL A N 1
ATOM 708 C CA . VAL A 1 85 ? 13.930 -0.971 -16.790 1.00 94.31 85 VAL A CA 1
ATOM 709 C C . VAL A 1 85 ? 13.756 -1.034 -15.276 1.00 94.31 85 VAL A C 1
ATOM 711 O O . VAL A 1 85 ? 14.732 -1.207 -14.546 1.00 94.31 85 VAL A O 1
ATOM 714 N N . TYR A 1 86 ? 12.514 -0.957 -14.795 1.00 92.00 86 TYR A N 1
ATOM 715 C CA . TYR A 1 86 ? 12.220 -1.007 -13.364 1.00 92.00 86 TYR A CA 1
ATOM 716 C C . TYR A 1 86 ? 12.541 -2.373 -1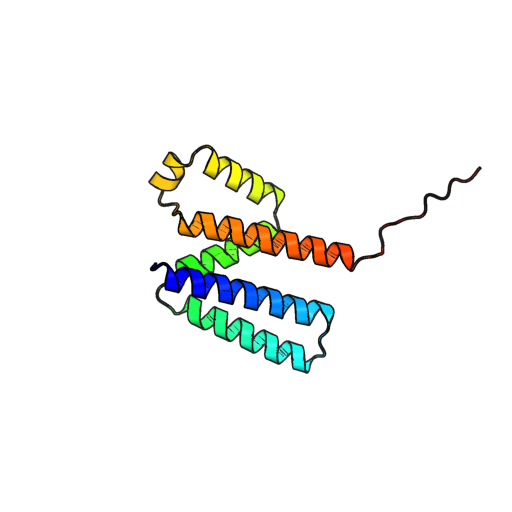2.757 1.00 92.00 86 TYR A C 1
ATOM 718 O O . TYR A 1 86 ? 13.143 -2.441 -11.685 1.00 92.00 86 TYR A O 1
ATOM 726 N N . HIS A 1 87 ? 12.221 -3.466 -13.453 1.00 91.94 87 HIS A N 1
ATOM 727 C CA . HIS A 1 87 ? 12.606 -4.806 -13.016 1.00 91.94 87 HIS A CA 1
ATOM 728 C C . HIS A 1 87 ? 14.135 -4.962 -12.976 1.00 91.94 87 HIS A C 1
ATOM 730 O O . HIS A 1 87 ? 14.678 -5.492 -12.008 1.00 91.94 87 HIS A O 1
ATOM 736 N N . GLY A 1 88 ? 14.850 -4.435 -13.977 1.00 91.44 88 GLY A N 1
ATOM 737 C CA . GLY A 1 88 ? 16.314 -4.366 -13.985 1.00 91.44 88 GLY A CA 1
ATOM 738 C C . GLY A 1 88 ? 16.894 -3.534 -12.834 1.00 91.44 88 GLY A C 1
ATOM 739 O O . GLY A 1 88 ? 17.969 -3.854 -12.329 1.00 91.44 88 GLY A O 1
ATOM 740 N N . ALA A 1 89 ? 16.160 -2.523 -12.364 1.00 91.75 89 ALA A N 1
ATOM 741 C CA . ALA A 1 89 ? 16.495 -1.709 -11.194 1.00 91.75 89 ALA A CA 1
ATOM 742 C C . ALA A 1 89 ? 16.088 -2.346 -9.846 1.00 91.75 89 ALA A C 1
ATOM 744 O O . ALA A 1 89 ? 16.271 -1.735 -8.792 1.00 91.75 89 ALA A O 1
ATOM 745 N N . GLY A 1 90 ? 15.557 -3.573 -9.854 1.00 91.50 90 GLY A N 1
ATOM 746 C CA . GLY A 1 90 ? 15.183 -4.312 -8.647 1.00 91.50 90 GLY A CA 1
ATOM 747 C C . GLY A 1 90 ? 13.748 -4.083 -8.171 1.00 91.50 90 GLY A C 1
ATOM 748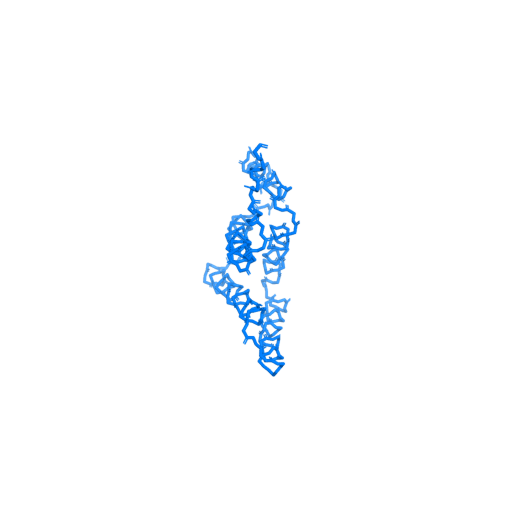 O O . GLY A 1 90 ? 13.429 -4.450 -7.040 1.00 91.50 90 GLY A O 1
ATOM 749 N N . PHE A 1 91 ? 12.880 -3.500 -9.003 1.00 93.31 91 PHE A N 1
ATOM 750 C CA . PHE A 1 91 ? 11.444 -3.461 -8.744 1.00 93.31 91 PHE A CA 1
ATOM 751 C C . PHE A 1 91 ? 10.839 -4.857 -8.920 1.00 93.31 91 PHE A C 1
ATOM 753 O O . PHE A 1 91 ? 10.914 -5.462 -9.990 1.00 93.31 91 PHE A O 1
ATOM 760 N N . THR A 1 92 ? 10.253 -5.386 -7.852 1.00 94.12 92 THR A N 1
ATOM 761 C CA . THR A 1 92 ? 9.793 -6.779 -7.797 1.00 94.12 92 THR A CA 1
ATOM 762 C C . THR A 1 92 ? 8.300 -6.917 -8.086 1.00 94.12 92 THR A C 1
ATOM 764 O O . THR A 1 92 ? 7.509 -6.001 -7.853 1.00 94.12 92 THR A O 1
ATOM 767 N N . ASP A 1 93 ? 7.873 -8.113 -8.497 1.00 92.38 93 ASP A N 1
ATOM 768 C CA . ASP A 1 93 ? 6.443 -8.408 -8.661 1.00 92.38 93 ASP A CA 1
ATOM 769 C C . ASP A 1 93 ? 5.661 -8.317 -7.333 1.00 92.38 93 ASP A C 1
ATOM 771 O O . ASP A 1 93 ? 4.468 -8.019 -7.346 1.00 92.38 93 ASP A O 1
ATOM 775 N N . ILE A 1 94 ? 6.319 -8.528 -6.183 1.00 93.25 94 ILE A N 1
ATOM 776 C CA . ILE A 1 94 ? 5.713 -8.319 -4.854 1.00 93.25 94 ILE A CA 1
ATOM 777 C C . ILE A 1 94 ? 5.367 -6.840 -4.676 1.00 93.25 94 ILE A C 1
ATOM 779 O O . ILE A 1 94 ? 4.233 -6.507 -4.349 1.00 93.25 94 ILE A O 1
ATOM 783 N N . GLN A 1 95 ? 6.311 -5.941 -4.964 1.00 94.62 95 GLN A N 1
ATOM 784 C CA . GLN A 1 95 ? 6.081 -4.496 -4.890 1.00 94.62 95 GLN A CA 1
ATOM 785 C C . GLN A 1 95 ? 4.989 -4.043 -5.866 1.00 94.62 95 GLN A C 1
ATOM 787 O O . GLN A 1 95 ? 4.159 -3.206 -5.509 1.00 94.62 95 GLN A O 1
ATOM 792 N N . ARG A 1 96 ? 4.915 -4.643 -7.063 1.00 95.38 96 ARG A N 1
ATOM 793 C CA . ARG A 1 96 ? 3.813 -4.384 -8.003 1.00 95.38 96 ARG A CA 1
ATOM 794 C C . ARG A 1 96 ? 2.453 -4.752 -7.410 1.00 95.38 96 ARG A C 1
ATOM 796 O O . ARG A 1 96 ? 1.526 -3.948 -7.500 1.00 95.38 96 ARG A O 1
ATOM 803 N N . ARG A 1 97 ? 2.339 -5.931 -6.788 1.00 95.56 97 ARG A N 1
ATOM 804 C CA . ARG A 1 97 ? 1.101 -6.382 -6.129 1.00 95.56 97 ARG A CA 1
ATOM 805 C C . ARG A 1 97 ? 0.754 -5.538 -4.903 1.00 95.56 97 ARG A C 1
ATOM 807 O O . ARG A 1 97 ? -0.426 -5.272 -4.677 1.00 95.56 97 ARG A O 1
ATOM 814 N N . SER A 1 98 ? 1.752 -5.072 -4.153 1.00 95.50 98 SER A N 1
ATOM 815 C CA . SER A 1 98 ? 1.550 -4.131 -3.046 1.00 95.50 98 SER A CA 1
ATOM 816 C C . SER A 1 98 ? 0.986 -2.793 -3.530 1.00 95.50 98 SER A C 1
ATOM 818 O O . SER A 1 98 ? 0.048 -2.289 -2.918 1.00 95.50 98 SER A O 1
ATOM 820 N N . LEU A 1 99 ? 1.474 -2.247 -4.654 1.00 96.69 99 LEU A N 1
ATOM 821 C CA . LEU A 1 99 ? 0.906 -1.032 -5.261 1.00 96.69 99 LEU A CA 1
ATOM 822 C C . LEU A 1 99 ? -0.558 -1.221 -5.677 1.00 96.69 99 LEU A C 1
ATOM 824 O O . LEU A 1 99 ? -1.370 -0.326 -5.444 1.00 96.69 99 LEU A O 1
ATOM 828 N N . ASP A 1 100 ? -0.906 -2.367 -6.269 1.00 96.50 100 ASP A N 1
ATOM 829 C CA . ASP A 1 100 ? -2.293 -2.659 -6.659 1.00 96.50 100 ASP A CA 1
ATOM 830 C C . ASP A 1 100 ? -3.217 -2.779 -5.448 1.00 96.50 100 ASP A C 1
ATOM 832 O O . ASP A 1 100 ? -4.316 -2.222 -5.438 1.00 96.50 100 ASP A O 1
ATOM 836 N N . GLN A 1 101 ? -2.772 -3.478 -4.403 1.00 96.75 101 GLN A N 1
ATOM 837 C CA . GLN A 1 101 ? -3.543 -3.589 -3.172 1.00 96.75 101 GLN A CA 1
ATOM 838 C C . GLN A 1 101 ? -3.744 -2.225 -2.511 1.00 96.75 101 GLN A C 1
ATOM 840 O O . GLN A 1 101 ? -4.874 -1.870 -2.183 1.00 96.75 101 GLN A O 1
ATOM 845 N N . ALA A 1 102 ? -2.666 -1.458 -2.347 1.00 96.62 102 ALA A N 1
ATOM 846 C CA . ALA A 1 102 ? -2.701 -0.123 -1.765 1.00 96.62 102 ALA A CA 1
ATOM 847 C C . ALA A 1 102 ? -3.686 0.794 -2.506 1.00 96.62 102 ALA A C 1
ATOM 849 O O . ALA A 1 102 ? -4.506 1.465 -1.877 1.00 96.62 102 ALA A O 1
ATOM 850 N N . ARG A 1 103 ? -3.672 0.756 -3.846 1.00 97.06 103 ARG A N 1
ATOM 851 C CA . ARG A 1 103 ? -4.626 1.482 -4.691 1.00 97.06 103 ARG A CA 1
ATOM 852 C C . ARG A 1 103 ? -6.071 1.098 -4.387 1.00 97.06 103 ARG A C 1
ATOM 854 O O . ARG A 1 103 ? -6.925 1.980 -4.297 1.00 97.06 103 ARG A O 1
ATOM 861 N N . ASN A 1 104 ? -6.359 -0.200 -4.303 1.00 95.94 104 ASN A N 1
ATOM 862 C CA . ASN A 1 104 ? -7.716 -0.692 -4.073 1.00 95.94 104 ASN A CA 1
ATOM 863 C C . ASN A 1 104 ? -8.235 -0.227 -2.711 1.00 95.94 104 ASN A C 1
ATOM 865 O O . ASN A 1 104 ? -9.286 0.408 -2.656 1.00 95.94 104 ASN A O 1
ATOM 869 N N . ILE A 1 105 ? -7.443 -0.416 -1.654 1.00 94.62 105 ILE A N 1
ATOM 870 C CA . ILE A 1 105 ? -7.811 -0.011 -0.293 1.00 94.62 105 ILE A CA 1
ATOM 871 C C . ILE A 1 105 ? -8.019 1.512 -0.210 1.00 94.62 105 ILE A C 1
ATOM 873 O O . ILE A 1 105 ? -9.044 1.968 0.291 1.00 94.62 105 ILE A O 1
ATOM 877 N N . ALA A 1 106 ? -7.115 2.324 -0.770 1.00 93.00 106 ALA A N 1
ATOM 878 C CA . ALA A 1 106 ? -7.265 3.785 -0.765 1.00 93.00 106 ALA A CA 1
ATOM 879 C C . ALA A 1 106 ? -8.487 4.268 -1.580 1.00 93.00 106 ALA A C 1
ATOM 881 O O . ALA A 1 106 ? -9.133 5.265 -1.249 1.00 93.00 106 ALA A O 1
ATOM 882 N N . ASN A 1 107 ? -8.839 3.576 -2.669 1.00 92.19 107 ASN A N 1
ATOM 883 C CA . ASN A 1 107 ? -10.051 3.880 -3.438 1.00 92.19 107 ASN A CA 1
ATOM 884 C C . ASN A 1 107 ? -11.329 3.535 -2.676 1.00 92.19 107 ASN A C 1
ATOM 886 O O . ASN A 1 107 ? -12.303 4.297 -2.738 1.00 92.19 107 ASN A O 1
ATOM 890 N N . GLU A 1 108 ? -11.327 2.402 -1.982 1.00 90.50 108 GLU A N 1
ATOM 891 C CA . GLU A 1 108 ? -12.403 2.014 -1.081 1.00 90.50 108 GLU A CA 1
ATOM 892 C C . GLU A 1 108 ? -12.555 3.062 0.029 1.00 90.50 108 GLU A C 1
ATOM 894 O O . GLU A 1 108 ? -13.673 3.536 0.222 1.00 90.50 108 GLU A O 1
ATOM 899 N N . GLU A 1 109 ? -11.453 3.543 0.625 1.00 87.81 109 GLU A N 1
ATOM 900 C CA . GLU A 1 109 ? -11.444 4.585 1.671 1.00 87.81 109 GLU A CA 1
ATOM 901 C C . GLU A 1 109 ? -12.126 5.860 1.192 1.00 87.81 109 GLU A C 1
ATOM 903 O O . GLU A 1 109 ? -13.082 6.359 1.788 1.00 87.81 109 GLU A O 1
ATOM 908 N N . ARG A 1 110 ? -11.672 6.384 0.051 1.00 87.62 110 ARG A N 1
ATOM 909 C CA . ARG A 1 110 ? -12.239 7.598 -0.539 1.00 87.62 110 ARG A CA 1
ATOM 910 C C . ARG A 1 110 ? -13.713 7.441 -0.874 1.00 87.62 110 ARG A C 1
ATOM 912 O O . ARG A 1 110 ? -14.491 8.384 -0.736 1.00 87.62 110 ARG A O 1
ATOM 919 N N . SER A 1 111 ? -14.113 6.276 -1.371 1.00 86.56 111 SER A N 1
ATOM 920 C CA . SER A 1 111 ? -15.512 6.007 -1.715 1.00 86.56 111 SER A CA 1
ATOM 921 C C . SER A 1 111 ? -16.376 5.931 -0.458 1.00 86.56 111 SER A C 1
ATOM 923 O O . SER A 1 111 ? -17.454 6.524 -0.410 1.00 86.56 111 SER A O 1
ATOM 925 N N . ALA A 1 112 ? -15.844 5.305 0.588 1.00 83.75 112 ALA A N 1
ATOM 926 C CA . ALA A 1 112 ? -16.386 5.284 1.931 1.00 83.75 112 ALA A CA 1
ATOM 927 C C . ALA A 1 112 ? -16.589 6.700 2.501 1.00 83.75 112 ALA A C 1
ATOM 929 O O . ALA A 1 112 ? -17.701 7.023 2.915 1.00 83.75 112 ALA A O 1
ATOM 930 N N . ILE A 1 113 ? -15.560 7.550 2.489 1.00 83.38 113 ILE A N 1
ATOM 931 C CA . ILE A 1 113 ? -15.614 8.933 2.998 1.00 83.38 113 ILE A CA 1
ATOM 932 C C . ILE A 1 113 ? -16.638 9.768 2.219 1.00 83.38 113 ILE A C 1
ATOM 934 O O . ILE A 1 113 ? -17.456 10.465 2.822 1.00 83.38 113 ILE A O 1
ATOM 938 N N . ARG A 1 114 ? -16.650 9.660 0.881 1.00 83.38 114 ARG A N 1
ATOM 939 C CA . ARG A 1 114 ? -17.622 10.362 0.026 1.00 83.38 114 ARG A CA 1
ATOM 940 C C . ARG A 1 114 ? -19.062 9.964 0.336 1.00 83.38 114 ARG A C 1
ATOM 942 O O . ARG A 1 114 ? -19.914 10.836 0.433 1.00 83.38 114 ARG A O 1
ATOM 949 N N . ALA A 1 115 ? -19.331 8.674 0.542 1.00 82.44 115 ALA A N 1
ATOM 950 C CA . ALA A 1 115 ? -20.667 8.199 0.902 1.00 82.44 115 ALA A CA 1
ATOM 951 C C . ALA A 1 115 ? -21.146 8.719 2.274 1.00 82.44 115 ALA A C 1
ATOM 953 O O . ALA A 1 115 ? -22.348 8.819 2.500 1.00 82.44 115 ALA A O 1
ATOM 954 N N . HIS A 1 116 ? -20.218 9.059 3.176 1.00 70.19 116 HIS A N 1
ATOM 955 C CA . HIS A 1 116 ? -20.510 9.531 4.538 1.00 70.19 116 HIS A CA 1
ATOM 956 C C . HIS A 1 116 ? -20.492 11.061 4.668 1.00 70.19 116 HIS A C 1
ATOM 958 O O . HIS A 1 116 ? -20.862 11.584 5.715 1.00 70.19 116 HIS A O 1
ATOM 964 N N . SER A 1 117 ? -20.104 11.784 3.613 1.00 64.31 117 SER A N 1
ATOM 965 C CA . SER A 1 117 ? -20.161 13.247 3.533 1.00 64.31 117 SER A CA 1
ATOM 966 C C . SER A 1 117 ? -21.351 13.686 2.664 1.00 64.31 117 SER A C 1
ATOM 968 O O . SER A 1 117 ? -21.159 13.996 1.489 1.00 64.31 117 SER A O 1
ATOM 970 N N . PRO A 1 118 ? -22.593 13.749 3.191 1.00 53.47 118 PRO A N 1
ATOM 971 C CA . PRO A 1 118 ? -23.766 14.170 2.413 1.00 53.47 118 PRO A CA 1
ATOM 972 C C . PRO A 1 118 ? -23.759 15.662 2.008 1.00 53.47 118 PRO A C 1
ATOM 974 O O . PRO A 1 118 ? -24.662 16.128 1.316 1.00 53.47 118 PRO A O 1
ATOM 977 N N . SER A 1 119 ? -22.742 16.431 2.392 1.00 53.19 119 SER A N 1
ATOM 978 C CA . SER A 1 119 ? -22.727 17.895 2.311 1.00 53.19 119 SER A CA 1
ATOM 979 C C . SER A 1 119 ? -22.019 18.457 1.070 1.00 53.19 119 SER A C 1
ATOM 981 O O . SER A 1 119 ? -21.182 19.341 1.210 1.00 53.19 119 SER A O 1
ATOM 983 N N . GLN A 1 120 ? -22.332 17.988 -0.143 1.00 48.22 120 GLN A N 1
ATOM 984 C CA . GLN A 1 120 ? -22.004 18.727 -1.385 1.00 48.22 120 GLN A CA 1
ATOM 985 C C . GLN A 1 120 ? -23.071 18.639 -2.494 1.00 48.22 120 GLN A C 1
ATOM 987 O O . GLN A 1 120 ? -22.848 19.127 -3.601 1.00 48.22 120 GLN A O 1
ATOM 992 N N . GLN A 1 121 ? -24.273 18.123 -2.215 1.00 46.53 121 GLN A N 1
ATOM 993 C CA . GLN A 1 121 ? -25.429 18.398 -3.077 1.00 46.53 121 GLN A CA 1
ATOM 994 C C . GLN A 1 121 ? -26.030 19.756 -2.698 1.00 46.53 121 GLN A C 1
ATOM 996 O O . GLN A 1 121 ? -27.026 19.841 -1.984 1.00 46.53 121 GLN A O 1
ATOM 1001 N N . LEU A 1 122 ? -25.399 20.842 -3.155 1.00 50.38 122 LEU A N 1
ATOM 1002 C CA . LEU A 1 122 ? -26.038 22.157 -3.155 1.00 50.38 122 LEU A CA 1
ATOM 1003 C C . LEU A 1 122 ? -27.314 22.072 -4.013 1.00 50.38 122 LEU A C 1
ATOM 1005 O O . LEU A 1 122 ? -27.229 21.661 -5.175 1.00 50.38 122 LEU A O 1
ATOM 1009 N N . PRO A 1 123 ? -28.491 22.469 -3.501 1.00 48.09 123 PRO A N 1
ATOM 1010 C CA . PRO A 1 123 ? -29.643 22.661 -4.359 1.00 48.09 123 PRO A CA 1
ATOM 1011 C C . PRO A 1 123 ? -29.328 23.837 -5.284 1.00 48.09 123 PRO A C 1
ATOM 1013 O O . PRO A 1 123 ? -29.136 24.964 -4.827 1.00 48.09 123 PRO A O 1
ATOM 1016 N N . VAL A 1 124 ? -29.276 23.582 -6.592 1.00 52.66 124 VAL A N 1
ATOM 1017 C CA . VAL A 1 124 ? -29.341 24.644 -7.600 1.00 52.66 124 VAL A CA 1
ATOM 1018 C C . VAL A 1 124 ? -30.718 25.290 -7.455 1.00 52.66 124 VAL A C 1
ATOM 1020 O O . VAL A 1 124 ? -31.704 24.835 -8.034 1.00 52.66 124 VAL A O 1
ATOM 1023 N N . GLN A 1 125 ? -30.798 26.330 -6.629 1.00 51.31 125 GLN A N 1
ATOM 1024 C CA . GLN A 1 125 ? -31.908 27.269 -6.636 1.00 51.31 125 GLN A CA 1
ATOM 1025 C C . GLN A 1 125 ? -31.853 27.984 -7.989 1.00 51.31 125 GLN A C 1
ATOM 1027 O O . GLN A 1 125 ? -31.080 28.913 -8.198 1.00 51.31 125 GLN A O 1
ATOM 1032 N N . ARG A 1 126 ? -32.636 27.486 -8.952 1.00 50.03 126 ARG A N 1
ATOM 1033 C CA . ARG A 1 126 ? -33.044 28.271 -10.116 1.00 50.03 126 ARG A CA 1
ATOM 1034 C C . ARG A 1 126 ? -34.020 29.327 -9.613 1.00 50.03 126 ARG A C 1
ATOM 1036 O O . ARG A 1 126 ? -35.215 29.054 -9.499 1.00 50.03 126 ARG A O 1
ATOM 1043 N N . GLU A 1 127 ? -33.504 30.502 -9.285 1.00 49.56 127 GLU A N 1
ATOM 1044 C CA . GLU A 1 127 ? -34.337 31.698 -9.242 1.00 49.56 127 GLU A CA 1
ATOM 1045 C C . GLU A 1 127 ? -34.764 32.065 -10.671 1.00 49.56 127 GLU A C 1
ATOM 1047 O O . GLU A 1 127 ? -34.041 31.824 -11.642 1.00 49.56 127 GLU A O 1
ATOM 1052 N N . ARG A 1 128 ? -36.023 32.496 -10.758 1.00 57.38 128 ARG A N 1
ATOM 1053 C CA . ARG A 1 128 ? -36.827 32.707 -11.965 1.00 57.38 128 ARG A CA 1
ATOM 1054 C C . ARG A 1 128 ? -36.486 33.998 -12.693 1.00 57.38 128 ARG A C 1
ATOM 1056 O O . ARG A 1 128 ? -36.135 34.974 -12.001 1.00 57.38 128 ARG A O 1
#

Organism: NCBI:txid1823

Sequence (128 aa):
MHHEHEEAMRAEFSDCIALSWHTMRHSTTIDTDEIHARVNEYDQRWQSGPHAREWNFLCAAYTDWRDYPEDTAKLVADIDAHRDVYHGAGFTDIQRRSLDQARNIANEERSAIRAHSPSQQLPVQRER